Protein AF-A0A858STE4-F1 (afdb_monomer_lite)

Secondary structure (DSSP, 8-state):
-------------------PPEEEEEEEEEEEETTEEEEEEEEEEEETTEEEEEEEEEETTEEEEE-TTSTTHHHHHHHHHHHHHHHT-

Organism: NCBI:txid1891787

Foldseek 3Di:
DDDDPPPPPPPPPPPPPQFFWDFPDWDWDWDAAPNDIWIKIKTWTQHPVGIDIWIFIDDPNDTFTFDPPDPCGNNVSNVVSVVVVVVVD

Radius of gyration: 23.25 Å; chains: 1; bounding box: 56×58×47 Å

pLDDT: mean 83.77, std 19.61, range [34.41, 98.0]

Sequence (89 aa):
MTKIVLVTSLIALSLSLTACGTVEQETFTPIVVDGRTYELRTRTIDGPNGSYQTTSAMVGRIAYLCKIDSPGDCEAAVRRGRDEVEDFR

Structure (mmCIF, N/CA/C/O backbone):
data_AF-A0A858STE4-F1
#
_entry.id   AF-A0A858STE4-F1
#
loop_
_atom_site.group_PDB
_atom_site.id
_atom_site.type_symbol
_atom_site.label_atom_id
_atom_site.label_alt_id
_atom_site.label_comp_id
_atom_site.label_asym_id
_atom_site.label_entity_id
_atom_site.label_seq_id
_atom_site.pdbx_PDB_ins_code
_atom_site.Cartn_x
_atom_site.Cartn_y
_atom_site.Cartn_z
_atom_site.occupancy
_atom_site.B_iso_or_equiv
_atom_site.auth_seq_id
_atom_site.auth_comp_id
_atom_site.auth_asym_id
_atom_site.auth_atom_id
_atom_site.pdbx_PDB_model_num
ATOM 1 N N . MET A 1 1 ? 40.264 -48.945 -33.971 1.00 39.06 1 MET A N 1
ATOM 2 C CA . MET A 1 1 ? 40.408 -47.546 -33.509 1.00 39.06 1 MET A CA 1
ATOM 3 C C . MET A 1 1 ? 39.040 -46.888 -33.602 1.00 39.06 1 MET A C 1
ATOM 5 O O . MET A 1 1 ? 38.630 -46.489 -34.683 1.00 39.06 1 MET A O 1
ATOM 9 N N . THR A 1 2 ? 38.289 -46.894 -32.505 1.00 34.41 2 THR A N 1
ATOM 10 C CA . THR A 1 2 ? 36.861 -46.545 -32.478 1.00 34.41 2 THR A CA 1
ATOM 11 C C . THR A 1 2 ? 36.730 -45.114 -31.962 1.00 34.41 2 THR A C 1
ATOM 13 O O . THR A 1 2 ? 37.051 -44.844 -30.808 1.00 34.41 2 THR A O 1
ATOM 16 N N . LYS A 1 3 ? 36.348 -44.174 -32.834 1.00 35.91 3 LYS A N 1
ATOM 17 C CA . LYS A 1 3 ? 36.153 -42.763 -32.475 1.00 35.91 3 LYS A CA 1
ATOM 18 C C . LYS A 1 3 ? 34.831 -42.613 -31.721 1.00 35.91 3 LYS A C 1
ATOM 20 O O . LYS A 1 3 ? 33.765 -42.750 -32.311 1.00 35.91 3 LYS A O 1
ATOM 25 N N . ILE A 1 4 ? 34.917 -42.324 -30.427 1.00 46.94 4 ILE A N 1
ATOM 26 C CA . ILE A 1 4 ? 33.791 -41.869 -29.612 1.00 46.94 4 ILE A CA 1
ATOM 27 C C . ILE A 1 4 ? 33.535 -40.410 -29.997 1.00 46.94 4 ILE A C 1
ATOM 29 O O . ILE A 1 4 ? 34.313 -39.525 -29.648 1.00 46.94 4 ILE A O 1
ATOM 33 N N . VAL A 1 5 ? 32.471 -40.159 -30.758 1.00 45.97 5 VAL A N 1
ATOM 34 C CA . VAL A 1 5 ? 31.956 -38.803 -30.968 1.00 45.97 5 VAL A CA 1
ATOM 35 C C . VAL A 1 5 ? 30.980 -38.535 -29.828 1.00 45.97 5 VAL A C 1
ATOM 37 O O . VAL A 1 5 ? 29.815 -38.921 -29.885 1.00 45.97 5 VAL A O 1
ATOM 40 N N . LEU A 1 6 ? 31.486 -37.922 -28.757 1.00 40.81 6 LEU A N 1
ATOM 41 C CA . LEU A 1 6 ? 30.655 -37.356 -27.700 1.00 40.81 6 LEU A CA 1
ATOM 42 C C . LEU A 1 6 ? 29.929 -36.137 -28.293 1.00 40.81 6 LEU A C 1
ATOM 44 O O . LEU A 1 6 ? 30.459 -35.029 -28.309 1.00 40.81 6 LEU A O 1
ATOM 48 N N . VAL A 1 7 ? 28.721 -36.337 -28.821 1.00 47.00 7 VAL A N 1
ATOM 49 C CA . VAL A 1 7 ? 27.791 -35.228 -29.070 1.00 47.00 7 VAL A CA 1
ATOM 50 C C . VAL A 1 7 ? 27.090 -34.941 -27.747 1.00 47.00 7 VAL A C 1
ATOM 52 O O . VAL A 1 7 ? 25.949 -35.329 -27.518 1.00 47.00 7 VAL A O 1
ATOM 55 N N . THR A 1 8 ? 27.800 -34.289 -26.828 1.00 49.59 8 TH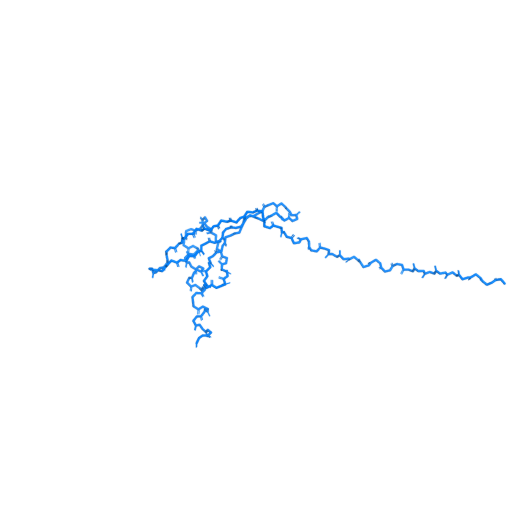R A N 1
ATOM 56 C CA . THR A 1 8 ? 27.177 -33.592 -25.700 1.00 49.59 8 THR A CA 1
ATOM 57 C C . THR A 1 8 ? 26.463 -32.371 -26.257 1.00 49.59 8 THR A C 1
ATOM 59 O O . THR A 1 8 ? 27.004 -31.269 -26.288 1.00 49.59 8 THR A O 1
ATOM 62 N N . SER A 1 9 ? 25.254 -32.595 -26.769 1.00 47.16 9 SER A N 1
ATOM 63 C CA . SER A 1 9 ? 24.326 -31.530 -27.121 1.00 47.16 9 SER A CA 1
ATOM 64 C C . SER A 1 9 ? 23.911 -30.856 -25.814 1.00 47.16 9 SER A C 1
ATOM 66 O O . SER A 1 9 ? 23.086 -31.387 -25.072 1.00 47.16 9 SER A O 1
ATOM 68 N N . LEU A 1 10 ? 24.554 -29.729 -25.491 1.00 49.91 10 LEU A N 1
ATOM 69 C CA . LEU A 1 10 ? 24.166 -28.856 -24.390 1.00 49.91 10 LEU A CA 1
ATOM 70 C C . LEU A 1 10 ? 22.690 -28.488 -24.573 1.00 49.91 10 LEU A C 1
ATOM 72 O O . LEU A 1 10 ? 22.338 -27.711 -25.459 1.00 49.91 10 LEU A O 1
ATOM 76 N N . ILE A 1 11 ? 21.827 -29.029 -23.719 1.00 59.31 11 ILE A N 1
ATOM 77 C CA . ILE A 1 11 ? 20.504 -28.462 -23.491 1.00 59.31 11 ILE A CA 1
ATOM 78 C C . ILE A 1 11 ? 20.765 -27.157 -22.740 1.00 59.31 11 ILE A C 1
ATOM 80 O O . ILE A 1 11 ? 20.961 -27.150 -21.526 1.00 59.31 11 ILE A O 1
ATOM 84 N N . ALA A 1 12 ? 20.849 -26.054 -23.479 1.00 54.03 12 ALA A N 1
ATOM 85 C CA . ALA A 1 12 ? 20.804 -24.722 -22.906 1.00 54.03 12 ALA A CA 1
ATOM 86 C C . ALA A 1 12 ? 19.405 -24.536 -22.301 1.00 54.03 12 ALA A C 1
ATOM 88 O O . ALA A 1 12 ? 18.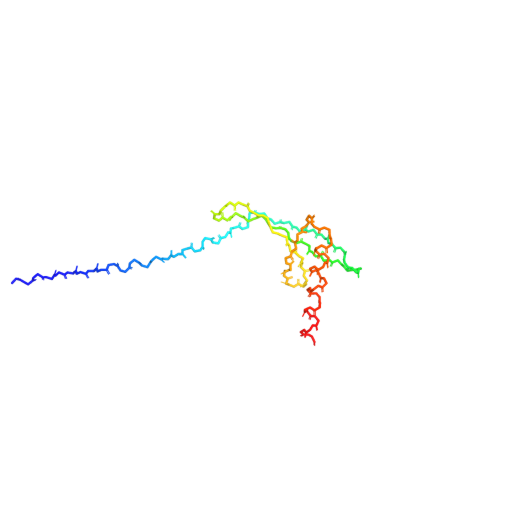475 -24.111 -22.982 1.00 54.03 12 ALA A O 1
ATOM 89 N N . LEU A 1 13 ? 19.238 -24.908 -21.028 1.00 50.78 13 LEU A N 1
ATOM 90 C CA . LEU A 1 13 ? 18.125 -24.422 -20.227 1.00 50.78 13 LEU A CA 1
ATOM 91 C C . LEU A 1 13 ? 18.307 -22.910 -20.121 1.00 50.78 13 LEU A C 1
ATOM 93 O O . LEU A 1 13 ? 19.075 -22.417 -19.298 1.00 50.78 13 LEU A O 1
ATOM 97 N N . SER A 1 14 ? 17.620 -22.170 -20.982 1.00 51.62 14 SER A N 1
ATOM 98 C CA . SER A 1 14 ? 17.353 -20.758 -20.777 1.00 51.62 14 SER A CA 1
ATOM 99 C C . SER A 1 14 ? 16.521 -20.638 -19.502 1.00 51.62 14 SER A C 1
ATOM 101 O O . SER A 1 14 ? 15.292 -20.661 -19.542 1.00 51.62 14 SER A O 1
ATOM 103 N N . LEU A 1 15 ? 17.200 -20.569 -18.355 1.00 55.06 15 LEU A N 1
ATOM 104 C CA . LEU A 1 15 ? 16.633 -20.033 -17.131 1.00 55.06 15 LEU A CA 1
ATOM 105 C C . LEU A 1 15 ? 16.279 -18.582 -17.444 1.00 55.06 15 LEU A C 1
ATOM 107 O O . LEU A 1 15 ? 17.127 -17.695 -17.382 1.00 55.06 15 LEU A O 1
ATOM 111 N N . SER A 1 16 ? 15.035 -18.342 -17.839 1.00 53.81 16 SER A N 1
ATOM 112 C CA . SER A 1 16 ? 14.438 -17.018 -17.784 1.00 53.81 16 SER A CA 1
ATOM 113 C C . SER A 1 16 ? 14.420 -16.612 -16.312 1.00 53.81 16 SER A C 1
ATOM 115 O O . SER A 1 16 ? 13.466 -16.899 -15.593 1.00 53.81 16 SER A O 1
ATOM 117 N N . LEU A 1 17 ? 15.527 -16.018 -15.853 1.00 50.91 17 LEU A N 1
ATOM 118 C CA . LEU A 1 17 ? 15.605 -15.273 -14.606 1.00 50.91 17 LEU A CA 1
ATOM 119 C C . LEU A 1 17 ? 14.548 -14.177 -14.720 1.00 50.91 17 LEU A C 1
ATOM 121 O O . LEU A 1 17 ? 14.771 -13.136 -15.335 1.00 50.91 17 LEU A O 1
ATOM 125 N N . THR A 1 18 ? 13.369 -14.424 -14.159 1.00 59.84 18 THR A N 1
ATOM 126 C CA . THR A 1 18 ? 12.466 -13.347 -13.782 1.00 59.84 18 THR A CA 1
ATOM 127 C C . THR A 1 18 ? 13.236 -12.526 -12.761 1.00 59.84 18 THR A C 1
ATOM 129 O O . THR A 1 18 ? 13.374 -12.938 -11.610 1.00 59.84 18 THR A O 1
ATOM 132 N N . ALA A 1 19 ? 13.845 -11.429 -13.202 1.00 64.44 19 ALA A N 1
ATOM 133 C CA . ALA A 1 19 ? 14.532 -10.510 -12.316 1.00 64.44 19 ALA A CA 1
ATOM 134 C C . ALA A 1 19 ? 13.473 -9.897 -11.387 1.00 64.44 19 ALA A C 1
ATOM 136 O O . ALA A 1 19 ? 12.713 -9.009 -11.772 1.00 64.44 19 ALA A O 1
ATOM 137 N N . CYS A 1 20 ? 13.347 -10.466 -10.188 1.00 74.69 20 CYS A N 1
ATOM 138 C CA . CYS A 1 20 ? 12.527 -9.906 -9.126 1.00 74.69 20 CYS A CA 1
ATOM 139 C C . CYS A 1 20 ? 13.106 -8.540 -8.759 1.00 74.69 20 CYS A C 1
ATOM 141 O O . CYS A 1 20 ? 14.317 -8.417 -8.588 1.00 74.69 20 CYS A O 1
ATOM 143 N N . GLY A 1 21 ? 12.248 -7.526 -8.649 1.00 82.12 21 GLY A N 1
ATOM 144 C CA . GLY A 1 21 ? 12.687 -6.213 -8.192 1.00 82.12 21 GLY 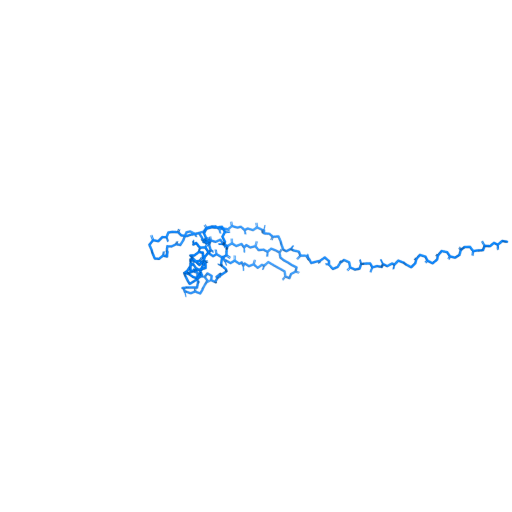A CA 1
ATOM 145 C C . GLY A 1 21 ? 13.103 -6.238 -6.721 1.00 82.12 21 GLY A C 1
ATOM 146 O O . GLY A 1 21 ? 12.576 -7.025 -5.929 1.00 82.12 21 GLY A O 1
ATOM 147 N N . THR A 1 22 ? 14.037 -5.371 -6.353 1.00 91.44 22 THR A N 1
ATOM 148 C CA . THR A 1 22 ? 14.496 -5.177 -4.973 1.00 91.44 22 THR A CA 1
ATOM 149 C C . THR A 1 22 ? 13.804 -3.978 -4.345 1.00 91.44 22 THR A C 1
ATOM 151 O O . THR A 1 22 ? 13.702 -2.925 -4.964 1.00 91.44 22 THR A O 1
ATOM 154 N N . VAL A 1 23 ? 13.331 -4.115 -3.103 1.00 93.88 23 VAL A N 1
ATOM 155 C CA . VAL A 1 23 ? 12.798 -2.973 -2.343 1.00 93.88 23 VAL A CA 1
ATOM 156 C C . VAL A 1 23 ? 13.975 -2.113 -1.889 1.00 93.88 23 VAL A C 1
ATOM 158 O O . VAL A 1 23 ? 14.757 -2.543 -1.045 1.00 93.88 23 VAL A O 1
ATOM 161 N N . GLU A 1 24 ? 14.097 -0.913 -2.448 1.00 95.56 24 GLU A N 1
ATOM 162 C CA . GLU A 1 24 ? 15.151 0.045 -2.093 1.00 95.56 24 GLU A CA 1
ATOM 163 C C . GLU A 1 24 ? 14.769 0.877 -0.872 1.00 95.56 24 GLU A C 1
ATOM 165 O O . GLU A 1 24 ? 15.596 1.174 -0.011 1.00 95.56 24 GLU A O 1
ATOM 170 N N . GLN A 1 25 ? 13.495 1.261 -0.800 1.00 96.06 25 GLN A N 1
ATOM 171 C CA . GLN A 1 25 ? 12.968 2.098 0.263 1.00 96.06 25 GLN A CA 1
ATOM 172 C C . GLN A 1 25 ? 11.559 1.662 0.629 1.00 96.06 25 GLN A C 1
ATOM 174 O O . GLN A 1 25 ? 10.765 1.249 -0.216 1.00 96.06 25 GLN A O 1
ATOM 179 N N . GLU A 1 26 ? 11.247 1.802 1.910 1.00 96.75 26 GLU A N 1
ATOM 180 C CA . GLU A 1 26 ? 9.938 1.521 2.459 1.00 96.75 26 GLU A CA 1
ATOM 181 C C . GLU A 1 26 ? 9.557 2.603 3.464 1.00 96.75 26 GLU A C 1
ATOM 183 O O . GLU A 1 26 ? 10.368 3.010 4.295 1.00 96.75 26 GLU A O 1
ATOM 188 N N . THR A 1 27 ? 8.332 3.105 3.360 1.00 97.12 27 THR A N 1
ATOM 189 C CA . THR A 1 27 ? 7.775 4.112 4.263 1.00 97.12 27 THR A CA 1
ATOM 190 C C . THR A 1 27 ? 6.405 3.667 4.739 1.00 97.12 27 THR A C 1
ATOM 192 O O . THR A 1 27 ? 5.615 3.115 3.971 1.00 97.12 27 THR A O 1
ATOM 195 N N . PHE A 1 28 ? 6.135 3.940 6.011 1.00 96.81 28 PHE A N 1
ATOM 196 C CA . PHE A 1 28 ? 4.874 3.634 6.662 1.00 96.81 28 PHE A CA 1
ATOM 197 C C . PHE A 1 28 ? 4.189 4.927 7.079 1.00 96.81 28 PHE A C 1
ATOM 199 O O . PHE A 1 28 ? 4.813 5.808 7.671 1.00 96.81 28 PHE A O 1
ATOM 206 N N . THR A 1 29 ? 2.913 5.073 6.744 1.00 96.31 29 THR A N 1
ATOM 207 C CA . THR A 1 29 ? 2.135 6.276 7.053 1.00 96.31 29 THR A CA 1
ATOM 208 C C . THR A 1 29 ? 0.785 5.874 7.629 1.00 96.31 29 THR A C 1
ATOM 210 O O . THR A 1 29 ? 0.097 5.052 7.026 1.00 96.31 29 THR A O 1
ATOM 213 N N . PRO A 1 30 ? 0.376 6.413 8.788 1.00 97.00 30 PRO A N 1
ATOM 214 C CA . PRO A 1 30 ? -0.932 6.102 9.338 1.00 97.00 30 PRO A CA 1
ATOM 215 C C . PRO A 1 30 ? -2.043 6.740 8.495 1.00 97.00 30 PRO A C 1
ATOM 217 O O . PRO A 1 30 ? -1.928 7.886 8.062 1.00 97.00 30 PRO A O 1
ATOM 220 N N . ILE A 1 31 ? -3.149 6.020 8.330 1.00 96.25 31 ILE A N 1
ATOM 221 C CA . ILE A 1 31 ? -4.408 6.533 7.780 1.00 96.25 31 ILE A CA 1
ATOM 222 C C . ILE A 1 31 ? -5.552 6.173 8.726 1.00 96.25 31 ILE A C 1
ATOM 224 O O . ILE A 1 31 ? -5.560 5.093 9.314 1.00 96.25 31 ILE A O 1
ATOM 228 N N . VAL A 1 32 ? -6.525 7.068 8.888 1.00 97.00 32 VAL A N 1
ATOM 229 C CA . VAL A 1 32 ? -7.719 6.805 9.699 1.00 97.00 32 VAL A CA 1
ATOM 230 C C . VAL A 1 32 ? -8.902 6.558 8.773 1.00 97.00 32 VAL A C 1
ATOM 232 O O . VAL A 1 32 ? -9.266 7.429 7.990 1.00 97.00 32 VAL A O 1
ATOM 235 N N . VAL A 1 33 ? -9.517 5.381 8.885 1.00 96.75 33 VAL A N 1
ATOM 236 C CA . VAL A 1 33 ? -10.695 4.986 8.102 1.00 96.75 33 VAL A CA 1
ATOM 237 C C . VAL A 1 33 ? -11.773 4.512 9.063 1.00 96.75 33 VAL A C 1
ATOM 239 O O . VAL A 1 33 ? -11.535 3.630 9.888 1.00 96.75 33 VAL A O 1
ATOM 242 N N . ASP A 1 34 ? -12.949 5.134 8.986 1.00 95.69 34 ASP A N 1
ATOM 243 C CA . ASP A 1 34 ? -14.121 4.822 9.814 1.00 95.69 34 ASP A CA 1
ATOM 244 C C . ASP A 1 34 ? -13.792 4.752 11.327 1.00 95.69 34 ASP A C 1
ATOM 246 O O . ASP A 1 34 ? -14.256 3.877 12.056 1.00 95.69 34 ASP A O 1
ATOM 250 N N . GLY A 1 35 ? -12.934 5.668 11.798 1.00 96.19 35 GLY A N 1
ATOM 251 C CA . GLY A 1 35 ? -12.534 5.783 13.207 1.00 96.19 35 GLY A CA 1
ATOM 252 C C . GLY A 1 35 ? -11.448 4.805 13.673 1.00 96.19 35 GLY A C 1
ATOM 253 O O . GLY A 1 35 ? -11.130 4.782 14.861 1.00 96.19 35 GLY A O 1
ATOM 254 N N . ARG A 1 36 ? -10.858 4.009 12.773 1.00 96.38 36 ARG A N 1
ATOM 255 C CA . ARG A 1 36 ? -9.763 3.074 13.083 1.00 96.38 36 ARG A CA 1
ATOM 256 C C . ARG A 1 36 ? -8.504 3.457 12.311 1.00 96.38 36 ARG A C 1
ATOM 258 O O . ARG A 1 36 ? -8.586 3.874 11.158 1.00 96.38 36 ARG A O 1
ATOM 265 N N . THR A 1 37 ? -7.343 3.309 12.944 1.00 97.06 37 THR A N 1
ATOM 266 C CA . THR A 1 37 ? -6.046 3.579 12.311 1.00 97.06 37 THR A CA 1
ATOM 267 C C . THR A 1 37 ? -5.538 2.341 11.584 1.00 97.06 37 THR A C 1
ATOM 269 O O . THR A 1 37 ? -5.498 1.252 12.157 1.00 97.06 37 THR A O 1
ATOM 272 N N . TYR A 1 38 ? -5.113 2.536 10.342 1.00 96.81 38 TYR A N 1
ATOM 273 C CA . TYR A 1 38 ? -4.461 1.554 9.486 1.00 96.81 38 TYR A CA 1
ATOM 274 C C . TYR A 1 38 ? -3.094 2.079 9.056 1.00 96.81 38 TYR A C 1
ATOM 276 O O . TYR A 1 38 ? -2.805 3.272 9.158 1.00 96.81 38 TYR A O 1
ATOM 284 N N . GLU A 1 39 ? -2.254 1.180 8.562 1.00 98.00 39 GLU A N 1
ATOM 285 C CA . GLU A 1 39 ? -0.937 1.520 8.041 1.00 98.00 39 GLU A CA 1
ATOM 286 C C . GLU A 1 39 ? -0.979 1.514 6.513 1.00 98.00 39 GLU A C 1
ATOM 288 O O . GLU A 1 39 ? -1.400 0.536 5.896 1.00 98.00 39 GLU A O 1
ATOM 293 N N . LEU A 1 40 ? -0.543 2.604 5.892 1.00 97.69 40 LEU A N 1
ATOM 294 C CA . LEU A 1 40 ? -0.160 2.620 4.489 1.00 97.69 40 LEU A CA 1
ATOM 295 C C . LEU A 1 40 ? 1.313 2.268 4.389 1.00 97.69 40 LEU A C 1
ATOM 297 O O . LEU A 1 40 ? 2.146 2.856 5.074 1.00 97.69 40 LEU A O 1
ATOM 301 N N . ARG A 1 41 ? 1.6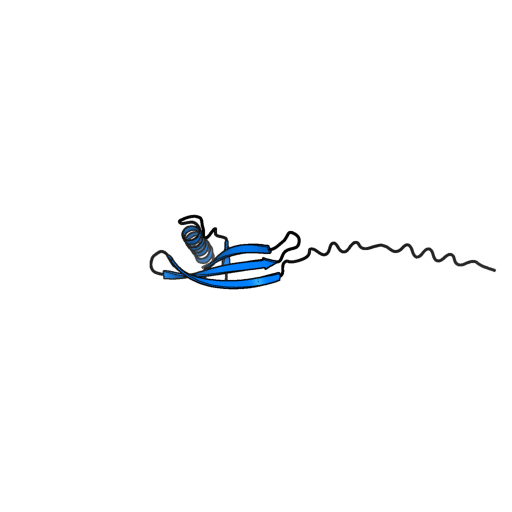25 1.342 3.495 1.00 97.81 41 ARG A N 1
ATOM 302 C CA . ARG A 1 41 ? 2.976 0.923 3.163 1.00 97.81 41 ARG A CA 1
ATOM 303 C C . ARG A 1 41 ? 3.283 1.354 1.742 1.00 97.81 41 ARG A C 1
ATOM 305 O O . ARG A 1 41 ? 2.692 0.824 0.802 1.00 97.81 41 ARG A O 1
ATOM 312 N N . THR A 1 42 ? 4.227 2.270 1.589 1.00 97.50 42 THR A N 1
ATOM 313 C CA . THR A 1 42 ? 4.755 2.680 0.286 1.00 97.50 42 THR A CA 1
ATOM 314 C C . THR A 1 42 ? 6.149 2.102 0.108 1.00 97.50 42 THR A C 1
ATOM 316 O O . THR A 1 42 ? 6.987 2.208 1.001 1.00 97.50 42 THR A O 1
ATOM 319 N N . ARG A 1 43 ? 6.393 1.468 -1.037 1.00 96.44 43 ARG A N 1
ATOM 320 C CA . ARG A 1 43 ? 7.673 0.859 -1.397 1.00 96.44 43 ARG A CA 1
ATOM 321 C C . ARG A 1 43 ? 8.168 1.427 -2.706 1.00 96.44 43 ARG A C 1
ATOM 323 O O . ARG A 1 43 ? 7.415 1.435 -3.677 1.00 96.44 43 ARG A O 1
ATOM 330 N N . THR A 1 44 ? 9.439 1.790 -2.733 1.00 96.44 44 THR A N 1
ATOM 331 C CA . THR A 1 44 ? 10.197 2.020 -3.962 1.00 96.44 44 THR A CA 1
ATOM 332 C C . THR A 1 44 ? 10.906 0.722 -4.314 1.00 96.44 44 THR A C 1
ATOM 334 O O . THR A 1 44 ? 11.621 0.156 -3.484 1.00 96.44 44 THR A O 1
ATOM 337 N N . ILE A 1 45 ? 10.658 0.220 -5.517 1.00 95.12 45 ILE A N 1
ATOM 338 C CA . ILE A 1 45 ? 11.166 -1.056 -6.007 1.00 95.12 45 ILE A CA 1
ATOM 339 C C . ILE A 1 45 ? 12.028 -0.782 -7.231 1.00 95.12 45 ILE A C 1
ATOM 341 O O . ILE A 1 45 ? 11.509 -0.306 -8.238 1.00 95.12 45 ILE A O 1
ATOM 345 N N . ASP A 1 46 ? 13.310 -1.133 -7.163 1.00 93.94 46 ASP A N 1
ATOM 346 C CA . ASP A 1 46 ? 14.181 -1.182 -8.336 1.00 93.94 46 ASP A CA 1
ATOM 347 C C . ASP A 1 46 ? 13.912 -2.474 -9.102 1.00 93.94 46 ASP A C 1
ATOM 349 O O . ASP A 1 46 ? 14.137 -3.577 -8.597 1.00 93.94 46 ASP A O 1
ATOM 353 N N . GLY A 1 47 ? 13.324 -2.339 -10.288 1.00 90.31 47 GLY A N 1
ATOM 354 C CA . GLY A 1 47 ? 12.944 -3.455 -11.139 1.00 90.31 47 GLY A CA 1
ATOM 355 C C . GLY A 1 47 ? 13.700 -3.477 -12.465 1.00 90.31 47 GLY A C 1
ATOM 356 O O . GLY A 1 47 ? 14.415 -2.542 -12.813 1.00 90.31 47 GLY A O 1
ATOM 357 N N . PRO A 1 48 ? 13.474 -4.513 -13.290 1.00 87.12 48 PRO A N 1
ATOM 358 C CA . PRO A 1 48 ? 14.198 -4.692 -14.554 1.00 87.12 48 PRO A CA 1
ATOM 359 C C . PRO A 1 48 ? 14.025 -3.542 -15.557 1.00 87.12 48 PRO A C 1
ATOM 361 O O . PRO A 1 48 ? 14.852 -3.368 -16.445 1.00 87.12 48 PRO A O 1
ATOM 364 N N . ASN A 1 49 ? 12.940 -2.775 -15.419 1.00 88.75 49 ASN A N 1
ATOM 365 C CA . ASN A 1 49 ? 12.585 -1.651 -16.287 1.00 88.75 49 ASN A CA 1
ATOM 366 C C . ASN A 1 49 ? 12.758 -0.291 -15.585 1.00 88.75 49 ASN A C 1
ATOM 368 O O . ASN A 1 49 ? 12.206 0.708 -16.044 1.00 88.75 49 ASN A O 1
ATOM 372 N N . GLY A 1 50 ? 13.493 -0.260 -14.470 1.00 89.50 50 GLY A N 1
ATOM 373 C CA . GLY A 1 50 ? 13.703 0.915 -13.633 1.00 89.50 50 GLY A CA 1
ATOM 374 C C . GLY A 1 50 ? 12.919 0.880 -12.322 1.00 89.50 50 GLY A C 1
ATOM 375 O O . GLY A 1 50 ? 12.190 -0.070 -12.021 1.00 89.50 50 GLY A O 1
ATOM 376 N N . SER A 1 51 ? 13.090 1.951 -11.548 1.00 94.31 51 SER A N 1
ATOM 377 C CA . SER A 1 51 ? 12.488 2.110 -10.227 1.00 94.31 51 SER A CA 1
ATOM 378 C C . SER A 1 51 ? 11.029 2.560 -10.321 1.00 94.31 51 SER A C 1
ATOM 380 O O . SER A 1 51 ? 10.690 3.471 -11.081 1.00 94.31 51 SER A O 1
ATOM 382 N N . TYR A 1 52 ? 10.152 1.919 -9.553 1.00 92.62 52 TYR A N 1
ATOM 383 C CA . TYR A 1 52 ? 8.734 2.262 -9.462 1.00 92.62 52 TYR A CA 1
ATOM 384 C C . TYR A 1 52 ? 8.247 2.217 -8.016 1.00 92.62 52 TYR A C 1
ATOM 386 O O . TYR A 1 52 ? 8.782 1.489 -7.181 1.00 92.62 52 TYR A O 1
ATOM 394 N N . GLN A 1 53 ? 7.206 2.995 -7.714 1.00 95.25 53 GLN A N 1
ATOM 395 C CA . GLN A 1 53 ? 6.571 2.995 -6.400 1.00 95.25 53 GLN A CA 1
ATOM 396 C C . GLN A 1 53 ? 5.264 2.210 -6.397 1.00 95.25 53 GLN A C 1
ATOM 398 O O . GLN A 1 53 ? 4.497 2.226 -7.359 1.00 95.25 53 GLN A O 1
ATOM 403 N N . THR A 1 54 ? 4.998 1.554 -5.274 1.00 95.88 54 THR A N 1
ATOM 404 C CA . THR A 1 54 ? 3.719 0.912 -4.986 1.00 95.88 54 THR A CA 1
ATOM 405 C C . THR A 1 54 ? 3.274 1.261 -3.576 1.00 95.88 54 THR A C 1
ATOM 407 O O . THR A 1 54 ? 4.074 1.203 -2.642 1.00 95.88 54 THR A O 1
ATOM 410 N N . THR A 1 55 ? 1.990 1.568 -3.408 1.00 97.88 55 THR A N 1
ATOM 411 C CA . THR A 1 55 ? 1.380 1.820 -2.099 1.00 97.88 55 THR A CA 1
ATOM 412 C C . THR A 1 55 ? 0.335 0.754 -1.802 1.00 97.88 55 THR A C 1
ATOM 414 O O . THR A 1 55 ? -0.341 0.232 -2.691 1.00 97.88 55 THR A O 1
ATOM 417 N N . SER A 1 56 ? 0.230 0.353 -0.543 1.00 97.88 56 SER A N 1
ATOM 418 C CA . SER A 1 56 ? -0.775 -0.601 -0.087 1.00 97.88 56 SER A CA 1
ATOM 419 C C . SER A 1 56 ? -1.289 -0.228 1.290 1.00 97.88 56 SER A C 1
ATOM 421 O O . SER A 1 56 ? -0.509 0.146 2.159 1.00 97.88 56 SER A O 1
ATOM 423 N N . ALA A 1 57 ? -2.589 -0.380 1.506 1.00 97.69 57 ALA A N 1
ATOM 424 C CA . ALA A 1 57 ? -3.180 -0.338 2.830 1.00 97.69 57 ALA A CA 1
ATOM 425 C C . ALA A 1 57 ? -3.051 -1.705 3.509 1.00 97.69 57 ALA A C 1
ATOM 427 O O . ALA A 1 57 ? -3.388 -2.739 2.929 1.00 97.69 57 ALA A O 1
ATOM 428 N N . MET A 1 58 ? -2.566 -1.716 4.744 1.00 97.44 58 MET A N 1
ATOM 429 C CA . MET A 1 58 ? -2.405 -2.921 5.547 1.00 97.44 58 MET A CA 1
ATOM 430 C C . MET A 1 58 ? -3.669 -3.155 6.378 1.00 97.44 58 MET A C 1
ATOM 432 O O . MET A 1 58 ? -3.980 -2.381 7.286 1.00 97.44 58 MET A O 1
ATOM 436 N N . VAL A 1 59 ? -4.388 -4.246 6.101 1.00 96.31 59 VAL A N 1
ATOM 437 C CA . VAL A 1 59 ? -5.509 -4.715 6.931 1.00 96.31 59 VAL A CA 1
ATOM 438 C C . VAL A 1 59 ? -5.087 -6.032 7.576 1.00 96.31 59 VAL A C 1
ATOM 440 O O . VAL A 1 59 ? -4.984 -7.078 6.931 1.00 96.31 59 VAL A O 1
ATOM 443 N N . GLY A 1 60 ? -4.748 -5.968 8.865 1.00 91.44 60 GLY A N 1
ATOM 444 C CA . GLY A 1 60 ? -4.089 -7.077 9.553 1.00 91.44 60 GLY A CA 1
ATOM 445 C C . GLY A 1 60 ? -2.698 -7.342 8.968 1.00 91.44 60 GLY A C 1
ATOM 446 O O . GLY A 1 60 ? -1.828 -6.480 9.024 1.00 91.44 60 GLY A O 1
ATOM 447 N N . ARG A 1 61 ? -2.478 -8.542 8.414 1.00 91.38 61 ARG A N 1
ATOM 448 C CA . ARG A 1 61 ? -1.214 -8.929 7.749 1.00 91.38 61 ARG A CA 1
ATOM 449 C C . ARG A 1 61 ? -1.296 -8.906 6.218 1.00 91.38 61 ARG A C 1
ATOM 451 O O . ARG A 1 61 ? -0.336 -9.297 5.559 1.00 91.38 61 ARG A O 1
ATOM 458 N N . ILE A 1 62 ? -2.430 -8.482 5.663 1.00 95.00 62 ILE A N 1
ATOM 459 C CA . ILE A 1 62 ? -2.697 -8.503 4.224 1.00 95.00 62 ILE A CA 1
ATOM 460 C C . ILE A 1 62 ? -2.531 -7.087 3.669 1.00 95.00 62 ILE A C 1
ATOM 462 O O . ILE A 1 62 ? -2.990 -6.117 4.273 1.00 95.00 62 ILE A O 1
ATOM 466 N N . ALA A 1 63 ? -1.846 -6.982 2.531 1.00 95.81 63 ALA A N 1
ATOM 467 C CA . ALA A 1 63 ? -1.610 -5.729 1.827 1.00 95.81 63 ALA A CA 1
ATOM 468 C C . ALA A 1 63 ? -2.615 -5.570 0.680 1.00 95.81 63 ALA A C 1
ATOM 470 O O . ALA A 1 63 ? -2.690 -6.424 -0.203 1.00 95.81 63 ALA A O 1
ATOM 471 N N . TYR A 1 64 ? -3.340 -4.455 0.670 1.00 97.19 64 TYR A N 1
ATOM 472 C CA . TYR A 1 64 ? -4.308 -4.105 -0.364 1.00 97.19 64 TYR A CA 1
ATOM 473 C C . TYR A 1 64 ? -3.785 -2.923 -1.169 1.00 97.19 64 TYR A C 1
ATOM 475 O O . TYR A 1 64 ? -3.658 -1.821 -0.641 1.00 97.19 64 TYR A O 1
ATOM 483 N N . LEU A 1 65 ? -3.464 -3.150 -2.445 1.00 97.50 65 LEU A N 1
ATOM 484 C CA . LEU A 1 65 ? -2.942 -2.111 -3.336 1.00 97.50 65 LEU A CA 1
ATOM 485 C C . LEU A 1 65 ? -3.901 -0.920 -3.434 1.00 97.50 65 LEU A C 1
ATOM 487 O O . LEU A 1 65 ? -5.113 -1.110 -3.588 1.00 97.50 65 LEU A O 1
ATOM 491 N N . CYS A 1 66 ? -3.324 0.279 -3.381 1.00 97.62 66 CYS A N 1
ATOM 492 C CA . CYS A 1 66 ? -4.011 1.542 -3.615 1.00 97.62 66 CYS A CA 1
ATOM 493 C C . CYS A 1 66 ? -3.076 2.579 -4.255 1.00 97.62 66 CYS A C 1
ATOM 495 O O . CYS A 1 66 ? -1.850 2.453 -4.222 1.00 97.62 66 CYS A O 1
ATOM 497 N N . LYS A 1 67 ? -3.665 3.617 -4.840 1.00 95.56 67 LYS A N 1
ATOM 498 C CA . LYS A 1 67 ? -2.996 4.784 -5.412 1.00 95.56 67 LYS A CA 1
ATOM 499 C C . LYS A 1 67 ? -3.074 5.935 -4.420 1.00 95.56 67 LYS A C 1
ATOM 501 O O . LYS A 1 67 ? -4.141 6.512 -4.233 1.00 95.56 67 LYS A O 1
ATOM 506 N N . ILE A 1 68 ? -1.939 6.298 -3.828 1.00 92.75 68 ILE A N 1
ATOM 507 C CA . ILE A 1 68 ? -1.883 7.361 -2.815 1.00 92.75 68 ILE A CA 1
ATOM 508 C C . ILE A 1 68 ? -2.315 8.734 -3.357 1.00 92.75 68 ILE A C 1
ATOM 510 O O . ILE A 1 68 ? -2.916 9.519 -2.632 1.00 92.75 68 ILE A O 1
ATOM 514 N N . ASP A 1 69 ? -2.086 8.989 -4.648 1.00 92.81 69 ASP A N 1
ATOM 515 C CA . ASP A 1 69 ? -2.446 10.249 -5.311 1.00 92.81 69 ASP A CA 1
ATOM 516 C C . ASP A 1 69 ? -3.916 10.301 -5.769 1.00 92.81 69 ASP A C 1
ATOM 518 O O . ASP A 1 69 ? -4.366 11.310 -6.310 1.00 92.81 69 ASP A O 1
ATOM 522 N N . SER A 1 70 ? -4.670 9.209 -5.592 1.00 95.38 70 SER A N 1
ATOM 523 C CA . SER A 1 70 ? -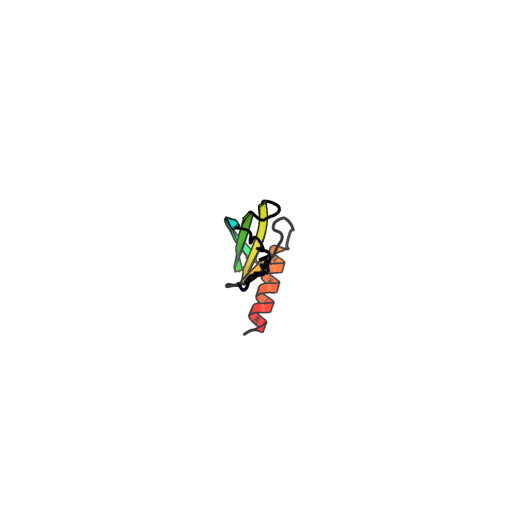6.086 9.122 -5.948 1.00 95.38 70 SER A CA 1
ATOM 524 C C . SER A 1 70 ? -6.942 9.268 -4.686 1.00 95.38 70 SER A C 1
ATOM 526 O O . SER A 1 70 ? -6.965 8.348 -3.863 1.00 95.38 70 SER A O 1
ATOM 528 N N . PRO A 1 71 ? -7.676 10.384 -4.516 1.00 94.50 71 PRO A N 1
ATOM 529 C CA . PRO A 1 71 ? -8.484 10.614 -3.323 1.00 94.50 71 PRO A CA 1
ATOM 530 C C . PRO A 1 71 ? -9.466 9.466 -3.057 1.00 94.50 71 PRO A C 1
ATOM 532 O O . PRO A 1 71 ? -10.231 9.084 -3.942 1.00 94.50 71 PRO A O 1
ATOM 535 N N . GLY A 1 72 ? -9.460 8.926 -1.836 1.00 95.88 72 GLY A N 1
ATOM 536 C CA . GLY A 1 72 ? -10.378 7.866 -1.414 1.00 95.88 72 GLY A CA 1
ATOM 537 C C . GLY A 1 72 ? -9.965 6.440 -1.797 1.00 95.88 72 GLY A C 1
ATOM 538 O O . GLY A 1 72 ? -10.619 5.492 -1.356 1.00 95.88 72 GLY A O 1
ATOM 539 N N . ASP A 1 73 ? -8.920 6.251 -2.611 1.00 97.81 73 ASP A N 1
ATOM 540 C CA . ASP A 1 73 ? -8.550 4.927 -3.131 1.00 97.81 73 ASP A CA 1
ATOM 541 C C . ASP A 1 73 ? -7.964 4.022 -2.036 1.00 97.81 73 ASP A C 1
ATOM 543 O O . ASP A 1 73 ? -8.331 2.851 -1.919 1.00 97.81 73 ASP A O 1
ATOM 547 N N . CYS A 1 74 ? -7.118 4.574 -1.161 1.00 97.56 74 CYS A N 1
ATOM 548 C CA . CYS A 1 74 ? -6.571 3.823 -0.033 1.00 97.56 74 CYS A CA 1
ATOM 549 C C . CYS A 1 74 ? -7.624 3.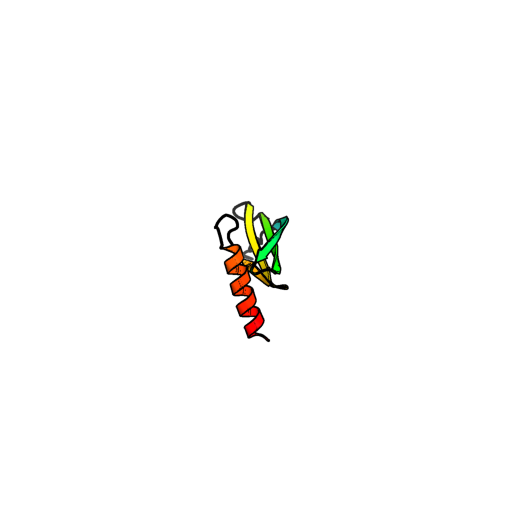541 1.047 1.00 97.56 74 CYS A C 1
ATOM 551 O O . CYS A 1 74 ? -7.631 2.455 1.626 1.00 97.56 74 CYS A O 1
ATOM 553 N N . GLU A 1 75 ? -8.577 4.445 1.271 1.00 98.00 75 GLU A N 1
ATOM 554 C CA . GLU A 1 75 ? -9.725 4.205 2.144 1.00 98.00 75 GLU A CA 1
ATOM 555 C C . GLU A 1 75 ? -10.638 3.107 1.584 1.00 98.00 75 GLU A C 1
ATOM 557 O O . GLU A 1 75 ? -11.109 2.250 2.332 1.00 98.00 75 GLU A O 1
ATOM 562 N N . ALA A 1 76 ? -10.867 3.086 0.268 1.00 97.75 76 ALA A N 1
ATOM 563 C CA . ALA A 1 76 ? -11.609 2.016 -0.395 1.00 97.75 76 ALA A CA 1
ATOM 564 C C . ALA A 1 76 ? -10.873 0.668 -0.310 1.00 97.75 76 ALA A C 1
ATOM 566 O O . ALA A 1 76 ? -11.505 -0.362 -0.071 1.00 97.75 76 ALA A O 1
ATOM 567 N N . ALA A 1 77 ? -9.542 0.663 -0.444 1.00 97.62 77 ALA A N 1
ATOM 568 C CA . ALA A 1 77 ? -8.721 -0.531 -0.254 1.00 97.62 77 ALA A CA 1
ATOM 569 C C . ALA A 1 77 ? -8.817 -1.083 1.176 1.00 97.62 77 ALA A C 1
ATOM 571 O O . ALA A 1 77 ? -8.956 -2.294 1.345 1.00 97.62 77 ALA A O 1
ATOM 572 N N . VAL A 1 78 ? -8.829 -0.210 2.192 1.00 97.88 78 VAL A N 1
ATOM 573 C CA . VAL A 1 78 ? -9.076 -0.614 3.585 1.00 97.88 78 VAL A CA 1
ATOM 574 C C . VAL A 1 78 ? -10.455 -1.251 3.742 1.00 97.88 78 VAL A C 1
ATOM 576 O O . VAL A 1 78 ? -10.549 -2.318 4.342 1.00 97.88 78 VAL A O 1
ATOM 579 N N . ARG A 1 79 ? -11.521 -0.627 3.222 1.00 97.19 79 ARG A N 1
ATOM 580 C CA . ARG A 1 79 ? -12.894 -1.154 3.358 1.00 97.19 79 ARG A CA 1
ATOM 581 C C . ARG A 1 79 ? -13.034 -2.533 2.728 1.00 97.19 79 ARG A C 1
ATOM 583 O O . ARG A 1 79 ? -13.402 -3.467 3.426 1.00 97.19 79 ARG A O 1
ATOM 590 N N . ARG A 1 80 ? -12.589 -2.682 1.479 1.00 96.06 80 ARG A N 1
ATOM 591 C CA . ARG A 1 80 ? -12.526 -3.979 0.791 1.00 96.06 80 ARG A CA 1
ATOM 592 C C . ARG A 1 80 ? -11.775 -5.024 1.614 1.00 96.06 80 ARG A C 1
ATOM 594 O O . ARG A 1 80 ? -12.274 -6.122 1.814 1.00 96.06 80 ARG A O 1
ATOM 601 N N . GLY A 1 81 ? -10.602 -4.670 2.138 1.00 95.12 81 GLY A N 1
ATOM 602 C CA . GLY A 1 81 ? -9.817 -5.611 2.926 1.00 95.12 81 GLY A CA 1
ATOM 603 C C . GLY A 1 81 ? -10.446 -6.001 4.261 1.00 95.12 81 GLY A C 1
ATOM 604 O O . GLY A 1 81 ? -10.152 -7.075 4.778 1.00 95.12 81 GLY A O 1
ATOM 605 N N . ARG A 1 82 ? -11.313 -5.159 4.831 1.00 94.50 82 ARG A N 1
ATOM 606 C CA . ARG A 1 82 ? -12.111 -5.523 6.007 1.00 94.50 82 ARG A CA 1
ATOM 607 C C . ARG A 1 82 ? -13.222 -6.492 5.637 1.00 94.50 82 ARG A C 1
ATOM 609 O O . ARG A 1 82 ? -13.344 -7.501 6.319 1.00 94.50 82 ARG A O 1
ATOM 616 N N . ASP A 1 83 ? -13.963 -6.195 4.573 1.00 92.56 83 ASP A N 1
ATOM 617 C CA . ASP A 1 83 ? -15.067 -7.035 4.099 1.00 92.56 83 ASP A CA 1
ATOM 618 C C . ASP A 1 83 ? -14.560 -8.456 3.789 1.00 92.56 83 ASP A C 1
ATOM 620 O O . ASP A 1 83 ? -15.162 -9.441 4.205 1.00 92.56 83 ASP A O 1
ATOM 624 N N . GLU A 1 84 ? -13.387 -8.566 3.155 1.00 89.56 84 GLU A N 1
ATOM 625 C CA . GLU A 1 84 ? -12.736 -9.852 2.879 1.00 89.56 84 GLU A CA 1
ATOM 626 C C . GLU A 1 84 ? -12.304 -10.585 4.159 1.00 89.56 84 GLU A C 1
ATOM 628 O O . GLU A 1 84 ? -12.486 -11.791 4.265 1.00 89.56 84 GLU A O 1
ATOM 633 N N . VAL A 1 85 ? -11.741 -9.891 5.155 1.00 84.19 85 VAL A N 1
ATOM 634 C CA . VAL A 1 85 ? -11.309 -10.526 6.417 1.00 84.19 85 VAL A CA 1
ATOM 635 C C . VAL A 1 85 ? -12.497 -10.976 7.271 1.00 84.19 85 VAL A C 1
ATOM 637 O O . VAL A 1 85 ? -12.377 -11.963 7.999 1.00 84.19 85 VAL A O 1
ATOM 640 N N . GLU A 1 86 ? -13.621 -10.264 7.210 1.00 76.94 86 GLU A N 1
ATOM 641 C CA . GLU A 1 86 ? -14.849 -10.630 7.920 1.00 76.94 86 GLU A CA 1
ATOM 642 C C . GLU A 1 86 ? -15.521 -11.870 7.310 1.00 76.94 86 GLU A C 1
ATOM 644 O O . GLU A 1 86 ? -16.035 -12.683 8.071 1.00 76.94 86 GLU A O 1
ATOM 649 N N . ASP A 1 87 ? -15.429 -12.084 5.993 1.00 71.75 87 ASP A N 1
ATOM 650 C CA . ASP A 1 87 ? -15.973 -13.278 5.314 1.00 71.75 87 ASP A CA 1
ATOM 651 C C . ASP A 1 87 ? -15.290 -14.596 5.746 1.00 71.75 87 ASP A C 1
ATOM 653 O O . ASP A 1 87 ? -15.876 -15.675 5.682 1.00 71.75 87 ASP A O 1
ATOM 657 N N . PHE A 1 88 ? -14.052 -14.530 6.251 1.00 61.34 88 PHE A N 1
ATOM 658 C CA . PHE A 1 88 ? -13.310 -15.701 6.744 1.00 61.34 88 PHE A CA 1
ATOM 659 C C . PHE A 1 88 ? -13.505 -16.000 8.241 1.00 61.34 88 PHE A C 1
ATOM 661 O O . PHE A 1 88 ? -12.818 -16.884 8.769 1.00 61.34 88 PHE A O 1
ATOM 668 N N . ARG A 1 89 ? -14.372 -15.264 8.948 1.00 56.16 89 ARG A N 1
ATOM 669 C CA . ARG A 1 89 ? -14.580 -15.398 10.398 1.00 56.16 89 ARG A CA 1
ATOM 670 C C . ARG A 1 89 ? -15.918 -16.044 10.742 1.00 56.16 89 ARG A C 1
ATOM 672 O O . ARG A 1 89 ? -15.892 -16.906 11.650 1.00 56.16 89 ARG A O 1
#